Protein AF-A0A6B1YJ93-F1 (afdb_monomer_lite)

Sequence (164 aa):
MFRFDLHLERQRRFSERTFGPGSRAAGVIDHIRKELREIEENPDDLAEWIDVVILALDGAWRSGATPAQIIDALVAKQTKNEARTWPDWRTAPADRAIEHDRADEPVDDNTYFVMRNAGGAVFVKHGPFFVSQGGLTEDWGKNWKRIRAGSLKHARQVGEELLP

Structure (mmCIF, N/CA/C/O backbone):
data_AF-A0A6B1YJ93-F1
#
_entry.id   AF-A0A6B1YJ93-F1
#
loop_
_atom_site.group_PDB
_atom_site.id
_atom_site.type_symbol
_atom_site.label_atom_id
_atom_site.label_alt_id
_atom_site.label_comp_id
_atom_site.label_asym_id
_atom_site.label_entity_id
_atom_site.label_seq_id
_atom_site.pdbx_PDB_ins_code
_atom_site.Cartn_x
_atom_site.Cartn_y
_atom_site.Cartn_z
_atom_site.occupancy
_atom_site.B_iso_or_equiv
_atom_site.auth_seq_id
_atom_site.auth_comp_id
_atom_site.auth_asym_id
_atom_site.auth_atom_id
_atom_site.pdbx_PDB_model_num
ATOM 1 N N . MET A 1 1 ? -21.667 -16.265 11.026 1.00 88.81 1 MET A N 1
ATOM 2 C CA . MET A 1 1 ? -21.084 -15.884 9.721 1.00 88.81 1 MET A CA 1
ATOM 3 C C . MET A 1 1 ? -20.569 -14.458 9.830 1.00 88.81 1 MET A C 1
ATOM 5 O O . MET A 1 1 ? -21.307 -13.613 10.324 1.00 88.81 1 MET A O 1
ATOM 9 N N . PHE A 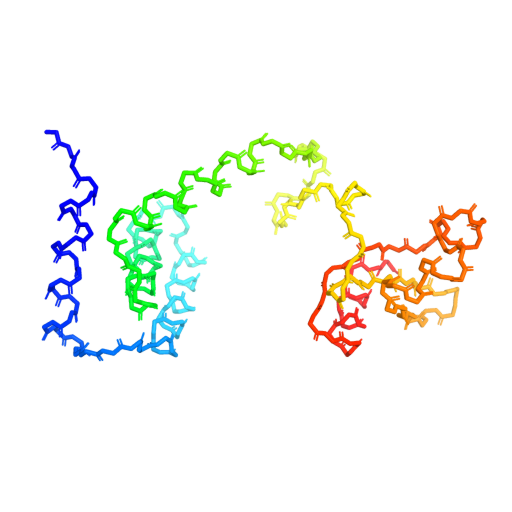1 2 ? -19.319 -14.199 9.447 1.00 93.69 2 PHE A N 1
ATOM 10 C CA . PHE A 1 2 ? -18.760 -12.845 9.439 1.00 93.69 2 PHE A CA 1
ATOM 11 C C . PHE A 1 2 ? -19.323 -12.044 8.259 1.00 93.69 2 PHE A C 1
ATOM 13 O O . PHE A 1 2 ? -19.469 -12.574 7.159 1.00 93.69 2 PHE A O 1
ATOM 20 N N . ARG A 1 3 ? -19.664 -10.778 8.508 1.00 97.50 3 ARG A N 1
ATOM 21 C CA . ARG A 1 3 ? -20.214 -9.841 7.525 1.00 97.50 3 ARG A CA 1
ATOM 22 C C . ARG A 1 3 ? -19.326 -8.613 7.494 1.00 97.50 3 ARG A C 1
ATOM 24 O O . ARG A 1 3 ? -19.357 -7.805 8.422 1.00 97.50 3 ARG A O 1
ATOM 31 N N . PHE A 1 4 ? -18.479 -8.535 6.474 1.00 97.50 4 PHE A N 1
ATOM 32 C CA . PHE A 1 4 ? -17.413 -7.542 6.433 1.00 97.50 4 PHE A CA 1
ATOM 33 C C . PHE A 1 4 ? -17.953 -6.115 6.292 1.00 97.50 4 PHE A C 1
ATOM 35 O O . PHE A 1 4 ? -17.464 -5.200 6.943 1.00 97.50 4 PHE A O 1
ATOM 42 N N . ASP A 1 5 ? -19.048 -5.952 5.555 1.00 97.56 5 ASP A N 1
ATOM 43 C CA . ASP A 1 5 ? -19.815 -4.713 5.453 1.00 97.56 5 ASP A CA 1
ATOM 44 C C . ASP A 1 5 ? -20.261 -4.188 6.829 1.00 97.56 5 ASP A C 1
ATOM 46 O O . ASP A 1 5 ? -19.973 -3.046 7.192 1.00 97.56 5 ASP A O 1
ATOM 50 N N . LEU A 1 6 ? -20.871 -5.053 7.648 1.00 98.06 6 LEU A N 1
ATOM 51 C CA . LEU A 1 6 ? -21.309 -4.698 9.002 1.00 98.06 6 LEU A CA 1
ATOM 52 C C . LEU A 1 6 ? -20.130 -4.456 9.953 1.00 98.06 6 LEU A C 1
ATOM 54 O O . LEU A 1 6 ? -20.221 -3.639 10.872 1.00 98.06 6 LEU A O 1
ATOM 58 N N . HIS A 1 7 ? -19.018 -5.162 9.747 1.00 98.19 7 HIS A N 1
ATOM 59 C CA . HIS A 1 7 ? -17.793 -4.940 10.505 1.00 98.19 7 HIS A CA 1
ATOM 60 C C . HIS A 1 7 ? -17.213 -3.543 10.240 1.00 98.19 7 HIS A C 1
ATOM 62 O O . HIS A 1 7 ? -16.930 -2.827 11.200 1.00 98.19 7 HIS A O 1
ATOM 68 N N . LEU A 1 8 ? -17.121 -3.124 8.973 1.00 98.38 8 LEU A N 1
ATOM 69 C CA . LEU A 1 8 ? -16.652 -1.789 8.586 1.00 98.38 8 LEU A CA 1
ATOM 70 C C . LEU A 1 8 ? -17.545 -0.685 9.162 1.00 98.38 8 LEU A C 1
ATOM 72 O O . LEU A 1 8 ? -17.046 0.318 9.671 1.00 98.38 8 LEU A O 1
ATOM 76 N N . GLU A 1 9 ? -18.867 -0.877 9.162 1.00 98.06 9 GLU A N 1
ATOM 77 C CA . GLU A 1 9 ? -19.777 0.068 9.817 1.00 98.06 9 GLU A CA 1
ATOM 78 C C . GLU A 1 9 ? -19.527 0.175 11.322 1.00 98.06 9 GLU A C 1
ATOM 80 O O . GLU A 1 9 ? -19.454 1.279 11.870 1.00 98.06 9 GLU A O 1
ATOM 85 N N . ARG A 1 10 ? -19.397 -0.966 12.009 1.00 98.31 10 ARG A N 1
ATOM 86 C CA . ARG A 1 10 ? -19.110 -1.003 13.447 1.00 98.31 10 ARG A CA 1
ATOM 87 C C . ARG A 1 10 ? -17.783 -0.309 13.754 1.00 98.31 10 ARG A C 1
ATOM 89 O O . ARG A 1 10 ? -17.722 0.469 14.708 1.00 98.31 10 ARG A O 1
ATOM 96 N N . GLN A 1 11 ? -16.752 -0.583 12.959 1.00 98.19 11 GLN A N 1
ATOM 97 C CA . GLN A 1 11 ? -15.428 0.013 13.097 1.00 98.19 11 GLN A CA 1
ATOM 98 C C . GLN A 1 11 ? -15.491 1.532 12.922 1.00 98.19 11 GLN A C 1
ATOM 100 O O . GLN A 1 11 ? -15.043 2.260 13.807 1.00 98.19 11 GLN A O 1
ATOM 105 N N . ARG A 1 12 ? -16.125 2.015 11.847 1.00 97.62 12 ARG A N 1
ATOM 106 C CA . ARG A 1 12 ? -16.324 3.448 11.597 1.00 97.62 12 ARG A CA 1
ATOM 107 C C . ARG A 1 12 ? -17.010 4.141 12.771 1.00 97.62 12 ARG A C 1
ATOM 109 O O . ARG A 1 12 ? -16.509 5.152 13.252 1.00 97.62 12 ARG A O 1
ATOM 116 N N . ARG A 1 13 ? -18.121 3.587 13.275 1.00 98.00 13 ARG A N 1
ATOM 117 C CA . ARG A 1 13 ? -18.862 4.171 14.413 1.00 98.00 13 ARG A CA 1
ATOM 118 C C . ARG A 1 13 ? -18.007 4.254 15.677 1.00 98.00 13 ARG A C 1
ATOM 120 O O . ARG A 1 13 ? -18.100 5.232 16.414 1.00 98.00 13 ARG A O 1
ATOM 127 N N . PHE A 1 14 ? -17.200 3.228 15.950 1.00 98.38 14 PHE A N 1
ATOM 128 C CA . PHE A 1 14 ? -16.262 3.256 17.071 1.00 98.38 14 PHE A CA 1
ATOM 129 C C . PHE A 1 14 ? -15.192 4.330 16.863 1.00 98.38 14 PHE A C 1
ATOM 131 O O . PHE A 1 14 ? -15.002 5.173 17.735 1.00 98.38 14 PHE A O 1
ATOM 138 N N . SER A 1 15 ? -14.541 4.331 15.703 1.00 97.69 15 SER A N 1
ATOM 139 C CA . SER A 1 15 ? -13.435 5.233 15.395 1.00 97.69 15 SER A CA 1
ATOM 140 C C . SER A 1 15 ? -13.853 6.705 15.400 1.00 97.69 15 SER A C 1
ATOM 142 O O . SER A 1 15 ? -13.180 7.543 15.997 1.00 97.69 15 SER A O 1
ATOM 144 N N . GLU A 1 16 ? -15.005 7.030 14.811 1.00 97.50 16 GLU A N 1
ATOM 145 C CA . GLU A 1 16 ? -15.551 8.389 14.803 1.00 97.50 16 GLU A CA 1
ATOM 146 C C . GLU A 1 16 ? -15.876 8.886 16.217 1.00 97.50 16 GLU A C 1
ATOM 148 O O . GLU A 1 16 ? -15.552 10.022 16.563 1.00 97.50 16 GLU A O 1
ATOM 153 N N . ARG A 1 17 ? -16.452 8.023 17.064 1.00 98.19 17 ARG A N 1
ATOM 154 C CA . ARG A 1 17 ? -16.765 8.360 18.459 1.00 98.19 17 ARG A CA 1
ATOM 155 C C . ARG A 1 17 ? -15.512 8.530 19.319 1.00 98.19 17 ARG A C 1
ATOM 157 O O . ARG A 1 17 ? -15.501 9.393 20.189 1.00 98.19 17 ARG A O 1
ATOM 164 N N . THR A 1 18 ? -14.495 7.697 19.115 1.00 97.88 18 THR A N 1
ATOM 165 C CA . THR A 1 18 ? -13.302 7.657 19.975 1.00 97.88 18 THR A CA 1
ATOM 166 C C . THR A 1 18 ? -12.254 8.688 19.559 1.00 97.88 18 THR A C 1
ATOM 168 O O . THR A 1 18 ? -11.698 9.380 20.406 1.00 97.88 18 THR A O 1
ATOM 171 N N . PHE A 1 19 ? -11.994 8.818 18.257 1.00 96.25 19 PHE A N 1
ATOM 172 C CA . PHE A 1 19 ? -10.892 9.628 17.717 1.00 96.25 19 PHE A CA 1
ATOM 173 C C . PHE A 1 19 ? -11.375 10.887 16.981 1.00 96.25 19 PHE A C 1
ATOM 175 O O . PHE A 1 19 ? -10.579 11.694 16.493 1.00 96.25 19 PHE A O 1
ATOM 182 N N . GLY A 1 20 ? -12.692 11.072 16.913 1.00 96.44 20 GLY A N 1
ATOM 183 C CA . GLY A 1 20 ? -13.333 12.220 16.298 1.00 96.44 20 GLY A CA 1
ATOM 184 C C . GLY A 1 20 ? -13.516 12.100 14.778 1.00 96.44 20 GLY A C 1
ATOM 185 O O . GLY A 1 20 ? -12.985 11.192 14.119 1.00 96.44 20 GLY A O 1
ATOM 186 N N . PRO A 1 21 ? -14.269 13.051 14.198 1.00 95.62 21 PRO A N 1
ATOM 187 C CA . PRO A 1 21 ? -14.636 13.035 12.789 1.00 95.62 21 PRO A CA 1
ATOM 188 C C . PRO A 1 21 ? -13.486 13.495 11.878 1.00 95.62 21 PRO A C 1
ATOM 190 O O . PRO A 1 21 ? -12.432 13.958 12.336 1.00 95.62 21 PRO A O 1
ATOM 193 N N . GLY A 1 22 ? -13.733 13.408 10.569 1.00 94.19 22 GLY A N 1
ATOM 194 C CA . GLY A 1 22 ? -12.850 13.901 9.512 1.00 94.19 22 GLY A CA 1
ATOM 195 C C . GLY A 1 22 ? -11.800 12.891 9.048 1.00 94.19 22 GLY A C 1
ATOM 196 O O . GLY A 1 22 ? -11.720 11.766 9.547 1.00 94.19 22 GLY A O 1
ATOM 197 N N . SER A 1 23 ? -10.980 13.314 8.082 1.00 95.62 23 SER A N 1
ATOM 198 C CA . SER A 1 23 ? -10.051 12.419 7.382 1.00 95.62 23 SER A CA 1
ATOM 199 C C . SER A 1 23 ? -8.946 11.860 8.276 1.00 95.62 23 SER A C 1
ATOM 201 O O . SER A 1 23 ? -8.536 10.724 8.087 1.00 95.62 23 SER A O 1
ATOM 203 N N . ARG A 1 24 ? -8.430 12.656 9.226 1.00 96.31 24 ARG A N 1
ATOM 204 C CA . ARG A 1 24 ? -7.352 12.283 10.171 1.00 96.31 24 ARG A CA 1
ATOM 205 C C . ARG A 1 24 ? -6.165 11.543 9.522 1.00 96.31 24 ARG A C 1
ATOM 207 O O . ARG A 1 24 ? -5.425 10.856 10.218 1.00 96.31 24 ARG A O 1
ATOM 214 N N . ALA A 1 25 ? -5.947 11.719 8.215 1.00 96.94 25 ALA A N 1
ATOM 215 C CA . ALA A 1 25 ? -5.063 10.862 7.427 1.00 96.94 25 ALA A CA 1
ATOM 216 C C . ALA A 1 25 ? -3.622 10.891 7.944 1.00 96.94 25 ALA A C 1
ATOM 218 O O . ALA A 1 25 ? -2.992 9.849 8.061 1.00 96.94 25 ALA A O 1
ATOM 219 N N . ALA A 1 26 ? -3.129 12.072 8.334 1.00 97.62 26 ALA A N 1
ATOM 220 C CA . ALA A 1 26 ? -1.801 12.210 8.923 1.00 97.62 26 ALA A CA 1
ATOM 221 C C . ALA A 1 26 ? -1.636 11.381 10.209 1.00 97.62 26 ALA A C 1
ATOM 223 O O . ALA A 1 26 ? -0.608 10.739 10.373 1.00 97.62 26 ALA A O 1
ATOM 224 N N . GLY A 1 27 ? -2.653 11.351 11.078 1.00 97.62 27 GLY A N 1
ATOM 225 C CA . GLY A 1 27 ? -2.623 10.572 12.319 1.00 97.62 27 GLY A CA 1
ATOM 226 C C . GLY A 1 27 ? -2.723 9.066 12.079 1.00 97.62 27 GLY A C 1
ATOM 227 O O . GLY A 1 27 ? -1.990 8.307 12.694 1.00 97.62 27 GLY A O 1
ATOM 228 N N . VAL A 1 28 ? -3.568 8.630 11.139 1.00 98.12 28 VAL A N 1
ATOM 229 C CA . VAL A 1 28 ? -3.653 7.210 10.749 1.00 98.12 28 VAL A CA 1
ATOM 230 C C . VAL A 1 28 ? -2.328 6.731 10.149 1.00 98.12 28 VAL A C 1
ATOM 232 O O . VAL A 1 28 ? -1.837 5.670 10.514 1.00 98.12 28 VAL A O 1
ATOM 235 N N . ILE A 1 29 ? -1.719 7.525 9.262 1.00 98.44 29 ILE A N 1
ATOM 236 C CA . ILE A 1 29 ? -0.424 7.197 8.649 1.00 98.44 29 ILE A CA 1
ATOM 237 C C . ILE A 1 29 ? 0.688 7.152 9.701 1.00 98.44 29 ILE A C 1
ATOM 239 O O . ILE A 1 29 ? 1.543 6.274 9.638 1.00 98.44 29 ILE A O 1
ATOM 243 N N . ASP A 1 30 ? 0.701 8.096 10.643 1.00 98.50 30 ASP A N 1
ATOM 244 C CA . ASP A 1 30 ? 1.656 8.091 11.753 1.00 98.50 30 ASP A CA 1
ATOM 245 C C . ASP A 1 30 ? 1.534 6.811 12.590 1.00 98.50 30 ASP A C 1
ATOM 247 O O . ASP A 1 30 ? 2.537 6.148 12.840 1.00 98.50 30 ASP A O 1
ATOM 251 N N . HIS A 1 31 ? 0.303 6.403 12.908 1.00 98.19 31 HIS A N 1
ATOM 252 C CA . HIS A 1 31 ? 0.040 5.174 13.652 1.00 98.19 31 HIS A CA 1
ATOM 253 C C . HIS A 1 31 ? 0.485 3.929 12.879 1.00 98.19 31 HIS A C 1
ATOM 255 O O . HIS A 1 31 ? 1.223 3.122 13.423 1.00 98.19 31 HIS A O 1
ATOM 261 N N . ILE A 1 32 ? 0.161 3.824 11.583 1.00 98.62 32 ILE A N 1
ATOM 262 C CA . ILE A 1 32 ? 0.614 2.704 10.739 1.00 98.62 32 ILE A CA 1
ATOM 263 C C . ILE A 1 32 ? 2.142 2.581 10.759 1.00 98.62 32 ILE A C 1
ATOM 265 O O . ILE A 1 32 ? 2.664 1.477 10.844 1.00 98.62 32 ILE A O 1
ATOM 269 N N . ARG A 1 33 ? 2.887 3.693 10.710 1.00 98.62 33 ARG A N 1
ATOM 270 C CA . ARG A 1 33 ? 4.359 3.636 10.805 1.00 98.62 33 ARG A CA 1
ATOM 271 C C . ARG A 1 33 ? 4.848 3.116 12.151 1.00 98.62 33 ARG A C 1
ATOM 273 O O . ARG A 1 33 ? 5.961 2.606 12.209 1.00 98.62 33 ARG A O 1
ATOM 280 N N . LYS A 1 34 ? 4.072 3.316 13.212 1.00 98.12 34 LYS A N 1
ATOM 281 C CA . LYS A 1 34 ? 4.383 2.820 14.546 1.00 98.12 34 LYS A CA 1
ATOM 282 C C . LYS A 1 34 ? 4.165 1.308 14.611 1.00 98.12 34 LYS A C 1
ATOM 284 O O . LYS A 1 34 ? 5.127 0.613 14.901 1.00 98.12 34 LYS A O 1
ATOM 289 N N . GLU A 1 35 ? 3.003 0.826 14.172 1.00 98.50 35 GLU A N 1
ATOM 290 C CA . GLU A 1 35 ? 2.685 -0.613 14.101 1.00 98.50 35 GLU A CA 1
ATOM 291 C C . GLU A 1 35 ? 3.663 -1.387 13.208 1.00 98.50 35 GLU A C 1
ATOM 293 O O . GLU A 1 35 ? 4.053 -2.506 13.511 1.00 98.50 35 GLU A O 1
ATOM 298 N N . LEU A 1 36 ? 4.146 -0.780 12.116 1.00 98.44 36 LEU A N 1
ATOM 299 C CA . LEU A 1 36 ? 5.173 -1.415 11.283 1.00 98.44 36 LEU A CA 1
ATOM 300 C C . LEU A 1 36 ? 6.482 -1.680 12.044 1.00 98.44 36 LEU A C 1
ATOM 302 O O . LEU A 1 36 ? 7.155 -2.654 11.732 1.00 98.44 36 LEU A O 1
ATOM 306 N N . ARG A 1 37 ? 6.839 -0.851 13.035 1.00 98.62 37 ARG A N 1
ATOM 307 C CA . ARG A 1 37 ? 8.006 -1.114 13.896 1.00 98.62 37 ARG A CA 1
ATOM 308 C C . ARG A 1 37 ? 7.728 -2.245 14.881 1.00 98.62 37 ARG A C 1
ATOM 310 O O . ARG A 1 37 ? 8.623 -3.031 15.151 1.00 98.62 37 ARG A O 1
ATOM 317 N N . GLU A 1 38 ? 6.501 -2.345 15.383 1.00 98.44 38 GLU A N 1
ATOM 318 C CA . GLU A 1 38 ? 6.090 -3.429 16.286 1.00 98.44 38 GLU A CA 1
ATOM 319 C C . GLU A 1 38 ? 6.109 -4.782 15.536 1.00 98.44 38 GLU A C 1
ATOM 321 O O . GLU A 1 38 ? 6.664 -5.761 16.035 1.00 98.44 38 GLU A O 1
ATOM 326 N N . ILE A 1 39 ? 5.698 -4.804 14.258 1.00 98.50 39 ILE A N 1
ATOM 327 C CA . ILE A 1 39 ? 5.883 -5.957 13.352 1.00 98.50 39 ILE A CA 1
ATOM 328 C C . ILE A 1 39 ? 7.367 -6.276 13.113 1.00 98.50 39 ILE A C 1
ATOM 330 O O . ILE A 1 39 ? 7.737 -7.447 13.064 1.00 98.50 39 ILE A O 1
ATOM 334 N N . GLU A 1 40 ? 8.229 -5.271 12.929 1.00 98.06 40 GLU A N 1
ATOM 335 C CA . GLU A 1 40 ? 9.677 -5.497 12.777 1.00 98.06 40 GLU A CA 1
ATOM 336 C C . GLU A 1 40 ? 10.283 -6.166 14.025 1.00 98.06 40 GLU A C 1
ATOM 338 O O . GLU A 1 40 ? 11.199 -6.981 13.899 1.00 98.06 40 GLU A O 1
ATOM 343 N N . GLU A 1 41 ? 9.769 -5.848 15.216 1.00 98.25 41 GLU A N 1
ATOM 344 C CA . GLU A 1 41 ? 10.199 -6.438 16.487 1.00 98.25 41 GLU A CA 1
ATOM 345 C C . GLU A 1 41 ? 9.618 -7.844 16.719 1.00 98.25 41 GLU A C 1
ATOM 347 O O . GLU A 1 41 ? 10.317 -8.705 17.262 1.00 98.25 41 GLU A O 1
ATOM 352 N N . ASN A 1 42 ? 8.372 -8.098 16.302 1.00 97.81 42 ASN A N 1
ATOM 353 C CA . ASN A 1 42 ? 7.677 -9.366 16.532 1.00 97.81 42 ASN A CA 1
ATOM 354 C C . ASN A 1 42 ? 6.824 -9.819 15.323 1.00 97.81 42 ASN A C 1
ATOM 356 O O . ASN A 1 42 ? 5.593 -9.843 15.391 1.00 97.81 42 ASN A O 1
ATOM 360 N N . PRO A 1 43 ? 7.451 -10.232 14.205 1.00 97.62 43 PRO A N 1
ATOM 361 C CA . PRO A 1 43 ? 6.740 -10.495 12.949 1.00 97.62 43 PRO A CA 1
ATOM 362 C C . PRO A 1 43 ? 5.825 -11.727 12.987 1.00 97.62 43 PRO A C 1
ATOM 364 O O . PRO A 1 43 ? 4.949 -11.861 12.129 1.00 97.62 43 PRO A O 1
ATOM 367 N N . ASP A 1 44 ? 6.024 -12.619 13.961 1.00 98.19 44 ASP A N 1
ATOM 368 C CA . ASP A 1 44 ? 5.216 -13.825 14.163 1.00 98.19 44 ASP A CA 1
ATOM 369 C C . ASP A 1 44 ? 3.947 -13.558 14.996 1.00 98.19 44 ASP A C 1
ATOM 371 O O . ASP A 1 44 ? 3.093 -14.443 15.126 1.00 98.19 44 ASP A O 1
ATOM 375 N N . ASP A 1 45 ? 3.789 -12.350 15.549 1.00 98.44 45 ASP A N 1
ATOM 376 C CA . ASP A 1 45 ? 2.578 -11.960 16.262 1.00 98.44 45 ASP A CA 1
ATOM 377 C C . ASP A 1 45 ? 1.498 -11.476 15.291 1.00 98.44 45 ASP A C 1
ATOM 379 O O . ASP A 1 45 ? 1.586 -10.426 14.653 1.00 98.44 45 ASP A O 1
ATOM 383 N N . LEU A 1 46 ? 0.434 -12.271 15.181 1.00 98.44 46 LEU A N 1
ATOM 384 C CA . LEU A 1 46 ? -0.714 -11.955 14.341 1.00 98.44 46 LEU A CA 1
ATOM 385 C C . LEU A 1 46 ? -1.390 -10.636 14.747 1.00 98.44 46 LEU A C 1
ATOM 387 O O . LEU A 1 46 ? -1.974 -9.988 13.880 1.00 98.44 46 LEU A O 1
ATOM 391 N N . ALA A 1 47 ? -1.359 -10.254 16.028 1.00 98.31 47 ALA A N 1
ATOM 392 C CA . ALA A 1 47 ? -2.023 -9.041 16.500 1.00 98.31 47 ALA A CA 1
ATOM 393 C C . ALA A 1 47 ? -1.465 -7.790 15.807 1.00 98.31 47 ALA A C 1
ATOM 395 O O . ALA A 1 47 ? -2.246 -7.016 15.256 1.00 98.31 47 ALA A O 1
ATOM 396 N N . GLU A 1 48 ? -0.141 -7.699 15.689 1.00 98.44 48 GLU A N 1
ATOM 397 C CA . GLU A 1 48 ? 0.565 -6.568 15.075 1.00 98.44 48 GLU A CA 1
ATOM 398 C C . GLU A 1 48 ? 0.167 -6.376 13.600 1.00 98.44 48 GLU A C 1
ATOM 400 O O . GLU A 1 48 ? -0.113 -5.274 13.116 1.00 98.44 48 GLU A O 1
ATOM 405 N N . TRP A 1 49 ? 0.022 -7.481 12.861 1.00 98.62 49 TRP A N 1
ATOM 406 C CA . TRP A 1 49 ? -0.502 -7.441 11.492 1.00 98.62 49 TRP A CA 1
ATOM 407 C C . TRP A 1 49 ? -1.960 -6.972 11.438 1.00 98.62 49 TRP A C 1
ATOM 409 O O . TRP A 1 49 ? -2.352 -6.242 10.519 1.00 98.62 49 TRP A O 1
ATOM 419 N N . ILE A 1 50 ? -2.785 -7.399 12.398 1.00 98.56 50 ILE A N 1
ATOM 420 C CA . ILE A 1 50 ? -4.194 -7.006 12.477 1.00 98.56 50 ILE A CA 1
ATOM 421 C C . ILE A 1 50 ? -4.340 -5.524 12.837 1.00 98.56 50 ILE A C 1
ATOM 423 O O . ILE A 1 50 ? -5.249 -4.882 12.301 1.00 98.56 50 ILE A O 1
ATOM 427 N N . ASP A 1 51 ? -3.444 -4.951 13.635 1.00 98.56 51 ASP A N 1
ATOM 428 C CA . ASP A 1 51 ? -3.458 -3.521 13.945 1.00 98.56 51 ASP A CA 1
ATOM 429 C C . ASP A 1 51 ? -3.235 -2.669 12.688 1.00 98.56 51 ASP A C 1
ATOM 431 O O . ASP A 1 51 ? -4.021 -1.752 12.407 1.00 98.56 51 ASP A O 1
ATOM 435 N N . VAL A 1 52 ? -2.302 -3.060 11.811 1.00 98.69 52 VAL A N 1
ATOM 436 C CA . VAL A 1 52 ? -2.145 -2.426 10.487 1.00 98.69 52 VAL A CA 1
ATOM 437 C C . VAL A 1 52 ? -3.407 -2.572 9.630 1.00 98.69 52 VAL A C 1
ATOM 439 O O . VAL A 1 52 ? -3.827 -1.604 8.987 1.00 98.69 52 VAL A O 1
ATOM 442 N N . VAL A 1 53 ? -4.053 -3.745 9.618 1.00 98.50 53 VAL A N 1
ATOM 443 C CA . VAL A 1 53 ? -5.306 -3.959 8.866 1.00 98.50 53 VAL A CA 1
ATOM 444 C C . VAL A 1 53 ? -6.414 -3.037 9.376 1.00 98.50 53 VAL A C 1
ATOM 446 O O . VAL A 1 53 ? -7.091 -2.383 8.578 1.00 98.50 53 VAL A O 1
ATOM 449 N N . ILE A 1 54 ? -6.590 -2.939 10.693 1.00 98.12 54 ILE A N 1
ATOM 450 C CA . ILE A 1 54 ? -7.595 -2.073 11.316 1.00 98.12 54 ILE A CA 1
ATOM 451 C C . ILE A 1 54 ? -7.326 -0.611 10.948 1.00 98.12 54 ILE A C 1
ATOM 453 O O . ILE A 1 54 ? -8.254 0.082 10.523 1.00 98.12 54 ILE A O 1
ATOM 457 N N . LEU A 1 55 ? -6.080 -0.143 11.035 1.00 98.56 55 LEU A N 1
ATOM 458 C CA . LEU A 1 55 ? -5.718 1.233 10.687 1.00 98.56 55 LEU A CA 1
ATOM 459 C C . LEU A 1 55 ? -5.865 1.529 9.188 1.00 98.56 55 LEU A C 1
ATOM 461 O O . LEU A 1 55 ? -6.324 2.611 8.817 1.00 98.56 55 LEU A O 1
ATOM 465 N N . ALA A 1 56 ? -5.545 0.576 8.311 1.00 98.44 56 ALA A N 1
ATOM 466 C CA . ALA A 1 56 ? -5.741 0.729 6.871 1.00 98.44 56 ALA A CA 1
ATOM 467 C C . ALA A 1 56 ? -7.230 0.867 6.514 1.00 98.44 56 ALA A C 1
ATOM 469 O O . ALA A 1 56 ? -7.602 1.736 5.719 1.00 98.44 56 ALA A O 1
ATOM 470 N N . LEU A 1 57 ? -8.098 0.063 7.139 1.00 98.44 57 LEU A N 1
ATOM 471 C CA . LEU A 1 57 ? -9.550 0.185 6.987 1.00 98.44 57 LEU A CA 1
ATOM 472 C C . LEU A 1 57 ? -10.079 1.492 7.589 1.00 98.44 57 LEU A C 1
ATOM 474 O O . LEU A 1 57 ? -10.981 2.105 7.011 1.00 98.44 57 LEU A O 1
ATOM 478 N N . ASP A 1 58 ? -9.485 1.959 8.694 1.00 98.44 58 ASP A N 1
ATOM 479 C CA . ASP A 1 58 ? -9.797 3.263 9.278 1.00 98.44 58 ASP A CA 1
ATOM 480 C C . ASP A 1 58 ? -9.508 4.401 8.289 1.00 98.44 58 ASP A C 1
ATOM 482 O O . ASP A 1 58 ? -10.380 5.214 7.981 1.00 98.44 58 ASP A O 1
ATOM 486 N N . GLY A 1 59 ? -8.309 4.403 7.703 1.00 98.19 59 GLY A N 1
ATOM 487 C CA . GLY A 1 59 ? -7.933 5.345 6.651 1.00 98.19 59 GLY A CA 1
ATOM 488 C C . GLY A 1 59 ? -8.857 5.273 5.431 1.00 98.19 59 GLY A C 1
ATOM 489 O O . GLY A 1 59 ? -9.247 6.311 4.889 1.00 98.19 59 GLY A O 1
ATOM 490 N N . ALA A 1 60 ? -9.258 4.064 5.025 1.00 98.19 60 ALA A N 1
ATOM 491 C CA . ALA A 1 60 ? -10.135 3.856 3.879 1.00 98.19 60 ALA A CA 1
ATOM 492 C C . ALA A 1 60 ? -11.509 4.511 4.073 1.00 98.19 60 ALA A C 1
ATOM 494 O O . ALA A 1 60 ? -11.924 5.292 3.218 1.00 98.19 60 ALA A O 1
ATOM 495 N N . TRP A 1 61 ? -12.208 4.284 5.191 1.00 97.44 61 TRP A N 1
ATOM 496 C CA . TRP A 1 61 ? -13.511 4.940 5.392 1.00 97.44 61 TRP A CA 1
ATOM 497 C C . TRP A 1 61 ? -13.361 6.446 5.639 1.00 97.44 61 TRP A C 1
ATOM 499 O O . TRP A 1 61 ? -14.202 7.228 5.189 1.00 97.44 61 TRP A O 1
ATOM 509 N N . ARG A 1 62 ? -12.274 6.884 6.291 1.00 97.56 62 ARG A N 1
ATOM 510 C CA . ARG A 1 62 ? -11.989 8.310 6.521 1.00 97.56 62 ARG A CA 1
ATOM 511 C C . ARG A 1 62 ? -11.702 9.096 5.241 1.00 97.56 62 ARG A C 1
ATOM 513 O O . ARG A 1 62 ? -11.832 10.320 5.246 1.00 97.56 62 ARG A O 1
ATOM 520 N N . SER A 1 63 ? -11.387 8.419 4.136 1.00 97.19 63 SER A N 1
ATOM 521 C CA . SER A 1 63 ? -11.347 9.029 2.798 1.00 97.19 63 SER A CA 1
ATOM 522 C C . SER A 1 63 ? -12.728 9.461 2.275 1.00 97.19 63 SER A C 1
ATOM 524 O O . SER A 1 63 ? -12.815 10.155 1.266 1.00 97.19 63 SER A O 1
ATOM 526 N N . GLY A 1 64 ? -13.807 9.064 2.961 1.00 96.31 64 GLY A N 1
ATOM 527 C CA . GLY A 1 64 ? -15.193 9.265 2.542 1.00 96.31 64 GLY A CA 1
ATOM 528 C C . GLY A 1 64 ? -15.820 8.030 1.889 1.00 96.31 64 GLY A C 1
ATOM 529 O O . GLY A 1 64 ? -17.002 8.065 1.550 1.00 96.31 64 GLY A O 1
ATOM 530 N N . ALA A 1 65 ? -15.065 6.940 1.732 1.00 97.94 65 ALA A N 1
ATOM 531 C CA . ALA A 1 65 ? -15.567 5.706 1.143 1.00 97.94 65 ALA A CA 1
ATOM 532 C C . ALA A 1 65 ? -16.609 5.013 2.039 1.00 97.94 65 ALA A C 1
ATOM 534 O O . ALA A 1 65 ? -16.477 4.914 3.262 1.00 97.94 65 ALA A O 1
ATOM 535 N N . THR A 1 66 ? -17.657 4.496 1.405 1.00 97.81 66 THR A N 1
ATOM 536 C CA . THR A 1 66 ? -18.653 3.624 2.039 1.00 97.81 66 THR A CA 1
ATOM 537 C C . THR A 1 66 ? -18.104 2.202 2.219 1.00 97.81 66 THR A C 1
ATOM 539 O O . THR A 1 66 ? -17.197 1.806 1.486 1.00 97.81 66 THR A O 1
ATOM 542 N N . PRO A 1 67 ? -18.673 1.385 3.128 1.00 98.12 67 PRO A N 1
ATOM 543 C CA . PRO A 1 67 ? -18.300 -0.024 3.254 1.00 98.12 67 PRO A CA 1
ATOM 544 C C . PRO A 1 67 ? -18.329 -0.787 1.923 1.00 98.12 67 PRO A C 1
ATOM 546 O O . PRO A 1 67 ? -17.387 -1.512 1.622 1.00 98.12 67 PRO A O 1
ATOM 549 N N . ALA A 1 68 ? -19.359 -0.570 1.096 1.00 98.06 68 ALA A N 1
ATOM 550 C CA . ALA A 1 68 ? -19.463 -1.188 -0.226 1.00 98.06 68 ALA A CA 1
ATOM 551 C C . ALA A 1 68 ? -18.294 -0.786 -1.141 1.00 98.06 68 ALA A C 1
ATOM 553 O O . ALA A 1 68 ? -17.629 -1.654 -1.690 1.00 98.06 68 ALA A O 1
ATOM 554 N N . GLN A 1 69 ? -17.964 0.509 -1.219 1.00 98.50 69 GLN A N 1
ATOM 555 C CA . GLN A 1 69 ? -16.829 0.983 -2.021 1.00 98.50 69 GLN A CA 1
ATOM 556 C C . GLN A 1 69 ? -15.485 0.420 -1.543 1.00 98.50 69 GLN A C 1
ATOM 558 O O . GLN A 1 69 ? -14.621 0.139 -2.367 1.00 98.50 69 GLN A O 1
ATOM 563 N N . ILE A 1 70 ? -15.296 0.253 -0.230 1.00 98.56 70 ILE A N 1
ATOM 564 C CA . ILE A 1 70 ? -14.077 -0.352 0.328 1.00 98.56 70 ILE A CA 1
ATOM 565 C C . ILE A 1 70 ? -13.981 -1.823 -0.083 1.00 98.56 70 ILE A C 1
ATOM 567 O O . ILE A 1 70 ? -12.920 -2.264 -0.518 1.00 98.56 70 ILE A O 1
ATOM 571 N N . ILE A 1 71 ? -15.083 -2.569 0.027 1.00 98.50 71 ILE A N 1
ATOM 572 C CA . ILE A 1 71 ? -15.146 -3.981 -0.369 1.00 98.50 71 ILE A CA 1
ATOM 573 C C . ILE A 1 71 ? -14.878 -4.123 -1.869 1.00 98.50 71 ILE A C 1
ATOM 575 O O . ILE A 1 71 ? -14.012 -4.905 -2.255 1.00 98.50 71 ILE A O 1
ATOM 579 N N . ASP A 1 72 ? -15.551 -3.328 -2.699 1.00 98.38 72 ASP A N 1
ATOM 580 C CA . ASP A 1 72 ? -15.367 -3.339 -4.150 1.00 98.38 72 ASP A CA 1
ATOM 581 C C . ASP A 1 72 ? -13.923 -2.991 -4.530 1.00 98.38 72 ASP A C 1
ATOM 583 O O . ASP A 1 72 ? -13.320 -3.663 -5.366 1.00 98.38 72 ASP A O 1
ATOM 587 N N . ALA A 1 73 ? -13.329 -1.980 -3.885 1.00 98.12 73 ALA A N 1
ATOM 588 C CA . ALA A 1 73 ? -11.940 -1.596 -4.117 1.00 98.12 73 ALA A CA 1
ATOM 589 C C . ALA A 1 73 ? -10.955 -2.696 -3.700 1.00 98.12 73 ALA A C 1
ATOM 591 O O . ALA A 1 73 ? -9.988 -2.948 -4.420 1.00 98.12 73 ALA A O 1
ATOM 592 N N . LEU A 1 74 ? -11.202 -3.367 -2.570 1.00 98.06 74 LEU A N 1
ATOM 593 C CA . LEU A 1 74 ? -10.387 -4.484 -2.095 1.00 98.06 74 LEU A CA 1
ATOM 594 C C . LEU A 1 74 ? -10.438 -5.652 -3.085 1.00 98.06 74 LEU A C 1
ATOM 596 O O . LEU A 1 74 ? -9.389 -6.135 -3.513 1.00 98.06 74 LEU A O 1
ATOM 600 N N . VAL A 1 75 ? -11.639 -6.054 -3.511 1.00 98.19 75 VAL A N 1
ATOM 601 C CA . VAL A 1 75 ? -11.837 -7.139 -4.484 1.00 98.19 75 VAL A CA 1
ATOM 602 C C . VAL A 1 75 ? -11.205 -6.783 -5.828 1.00 98.19 75 VAL A C 1
ATOM 604 O O . VAL A 1 75 ? -10.393 -7.545 -6.347 1.00 98.19 75 VAL A O 1
ATOM 607 N N . ALA A 1 76 ? -11.494 -5.597 -6.368 1.00 97.00 76 ALA A N 1
ATOM 608 C CA . ALA A 1 76 ? -10.942 -5.155 -7.646 1.00 97.00 76 ALA A CA 1
ATOM 609 C C . ALA A 1 76 ? -9.409 -5.075 -7.616 1.00 97.00 76 ALA A C 1
ATOM 611 O O . ALA A 1 76 ? -8.740 -5.431 -8.591 1.00 97.00 76 ALA A O 1
ATOM 612 N N . LYS A 1 77 ? -8.828 -4.626 -6.496 1.00 95.69 77 LYS A N 1
ATOM 613 C CA . LYS A 1 77 ? -7.375 -4.573 -6.328 1.00 95.69 77 LYS A CA 1
ATOM 614 C C . LYS A 1 77 ? -6.761 -5.971 -6.275 1.00 95.69 77 LYS A C 1
ATOM 616 O O . LYS A 1 77 ? -5.714 -6.167 -6.894 1.00 95.69 77 LYS A O 1
ATOM 621 N N . GLN A 1 78 ? -7.408 -6.918 -5.600 1.00 97.19 78 GLN A N 1
ATOM 622 C CA . GLN A 1 78 ? -6.974 -8.312 -5.560 1.00 97.19 78 GLN A CA 1
ATOM 623 C C . GLN A 1 78 ? -7.018 -8.945 -6.958 1.00 97.19 78 GLN A C 1
ATOM 625 O O . GLN A 1 78 ? -5.988 -9.415 -7.434 1.00 97.19 78 GLN A O 1
ATOM 630 N N . THR A 1 79 ? -8.137 -8.824 -7.680 1.00 96.88 79 THR A N 1
ATOM 631 C CA . THR A 1 79 ? -8.257 -9.299 -9.072 1.00 96.88 79 THR A CA 1
ATOM 632 C C . THR A 1 79 ? -7.190 -8.683 -9.977 1.00 96.88 79 THR A C 1
ATOM 634 O O . THR A 1 79 ? -6.560 -9.375 -10.775 1.00 96.88 79 THR A O 1
ATOM 637 N N . LYS A 1 80 ? -6.924 -7.377 -9.838 1.00 91.50 80 LYS A N 1
ATOM 638 C CA . LYS A 1 80 ? -5.854 -6.711 -10.591 1.00 91.50 80 LYS A CA 1
ATOM 639 C C . LYS A 1 80 ? -4.470 -7.269 -10.252 1.00 91.50 80 LYS A C 1
ATOM 641 O O . LYS A 1 80 ? -3.617 -7.319 -11.131 1.00 91.50 80 LYS A O 1
ATOM 646 N N . ASN A 1 81 ? -4.217 -7.629 -8.996 1.00 92.62 81 ASN A N 1
ATOM 647 C CA . ASN A 1 81 ? -2.944 -8.214 -8.585 1.00 92.62 81 ASN A CA 1
ATOM 648 C C . ASN A 1 81 ? -2.768 -9.640 -9.124 1.00 92.62 81 ASN A C 1
ATOM 650 O O . ASN A 1 81 ? -1.681 -9.969 -9.585 1.00 92.62 81 ASN A O 1
ATOM 654 N N . GLU A 1 82 ? -3.829 -10.443 -9.123 1.00 94.69 82 GLU A N 1
ATOM 655 C CA . GLU A 1 82 ? -3.837 -11.807 -9.669 1.00 94.69 82 GLU A CA 1
ATOM 656 C C . GLU A 1 82 ? -3.650 -11.838 -11.190 1.00 94.69 82 GLU A C 1
ATOM 658 O O . GLU A 1 82 ? -3.034 -12.757 -11.717 1.00 94.69 82 GLU A O 1
ATOM 663 N N . ALA A 1 83 ? -4.131 -10.813 -11.897 1.00 91.69 83 ALA A N 1
ATOM 664 C CA . ALA A 1 83 ? -3.994 -10.694 -13.349 1.00 91.69 83 ALA A CA 1
ATOM 665 C C . ALA A 1 83 ? -2.620 -10.173 -13.817 1.00 91.69 83 ALA A C 1
ATOM 667 O O . ALA A 1 83 ? -2.398 -10.024 -15.019 1.00 91.69 83 ALA A O 1
ATOM 668 N N . ARG A 1 84 ? -1.710 -9.829 -12.898 1.00 92.00 84 ARG A N 1
ATOM 669 C CA . ARG A 1 84 ? -0.367 -9.343 -13.239 1.00 92.00 84 ARG A CA 1
ATOM 670 C C . ARG A 1 84 ? 0.604 -10.493 -13.460 1.00 92.00 84 ARG A C 1
ATOM 672 O O . ARG A 1 84 ? 0.486 -11.550 -12.849 1.00 92.00 84 ARG A O 1
ATOM 679 N N . THR A 1 85 ? 1.628 -10.227 -14.259 1.00 90.62 85 THR A N 1
ATOM 680 C CA . THR A 1 85 ? 2.813 -11.080 -14.331 1.00 90.62 85 THR A CA 1
ATOM 681 C C . THR A 1 85 ? 3.731 -10.759 -13.155 1.00 90.62 85 THR A C 1
ATOM 683 O O . THR A 1 85 ? 4.033 -9.592 -12.894 1.00 90.62 85 THR A O 1
ATOM 686 N N . TRP A 1 86 ? 4.155 -11.796 -12.440 1.00 91.69 86 TRP A N 1
ATOM 687 C CA . TRP A 1 86 ? 5.071 -11.704 -11.307 1.00 91.69 86 TRP A CA 1
ATOM 688 C C . TRP A 1 86 ? 6.300 -12.576 -11.577 1.00 91.69 86 TRP A C 1
ATOM 690 O O . TRP A 1 86 ? 6.145 -13.664 -12.141 1.00 91.69 86 TRP A O 1
ATOM 700 N N . PRO A 1 87 ? 7.504 -12.144 -11.168 1.00 90.50 87 PRO A N 1
ATOM 701 C CA . PRO A 1 87 ? 8.696 -12.977 -11.277 1.00 90.50 87 PRO A CA 1
ATOM 702 C C . PRO A 1 87 ? 8.618 -14.180 -10.320 1.00 90.50 87 PRO A C 1
ATOM 704 O O . PRO A 1 87 ? 7.879 -14.161 -9.332 1.00 90.50 87 PRO A O 1
ATOM 707 N N . ASP A 1 88 ? 9.401 -15.232 -10.590 1.00 93.00 88 ASP A N 1
ATOM 708 C CA . ASP A 1 88 ? 9.491 -16.387 -9.686 1.00 93.00 88 ASP A CA 1
ATOM 709 C C . ASP A 1 88 ? 10.098 -15.958 -8.347 1.00 93.00 88 ASP A C 1
ATOM 711 O O . ASP A 1 88 ? 11.274 -15.590 -8.265 1.00 93.00 88 ASP A O 1
ATOM 715 N N . TRP A 1 89 ? 9.295 -16.051 -7.287 1.00 94.06 89 TRP A N 1
ATOM 716 C CA . TRP A 1 89 ? 9.683 -15.666 -5.935 1.00 94.06 89 TRP A CA 1
ATOM 717 C C . TRP A 1 89 ? 10.919 -16.416 -5.431 1.00 94.06 89 TRP A C 1
ATOM 719 O O . TRP A 1 89 ? 11.656 -15.875 -4.616 1.00 94.06 89 TRP A O 1
ATOM 729 N N . ARG A 1 90 ? 11.206 -17.620 -5.950 1.00 95.25 90 ARG A N 1
ATOM 730 C CA . ARG A 1 90 ? 12.408 -18.393 -5.578 1.00 95.25 90 ARG A CA 1
ATOM 731 C C . ARG A 1 90 ? 13.709 -17.744 -6.037 1.00 95.25 90 ARG A C 1
ATOM 733 O O . ARG A 1 90 ? 14.774 -18.088 -5.537 1.00 95.25 90 ARG A O 1
ATOM 740 N N . THR A 1 91 ? 13.623 -16.848 -7.014 1.00 90.94 91 THR A N 1
ATOM 741 C CA . THR A 1 91 ? 14.769 -16.122 -7.574 1.00 90.94 91 THR A CA 1
ATOM 742 C C . THR A 1 91 ? 14.918 -14.718 -6.990 1.00 90.94 91 THR A C 1
ATOM 744 O O . THR A 1 91 ? 15.907 -14.042 -7.269 1.00 90.94 91 THR A O 1
ATOM 747 N N . ALA A 1 92 ? 13.960 -14.280 -6.169 1.00 87.19 92 ALA A N 1
ATOM 748 C CA . ALA A 1 92 ? 13.994 -12.992 -5.495 1.00 87.19 92 ALA A CA 1
ATOM 749 C C . ALA A 1 92 ? 14.628 -13.115 -4.094 1.00 87.19 92 ALA A C 1
ATOM 751 O O . ALA A 1 92 ? 14.480 -14.153 -3.442 1.00 87.19 92 ALA A O 1
ATOM 752 N N . PRO A 1 93 ? 15.314 -12.069 -3.594 1.00 89.19 93 PRO A N 1
ATOM 753 C CA . PRO A 1 93 ? 15.745 -12.024 -2.200 1.00 89.19 93 PRO A CA 1
ATOM 754 C C . PRO A 1 93 ? 14.537 -12.096 -1.257 1.00 89.1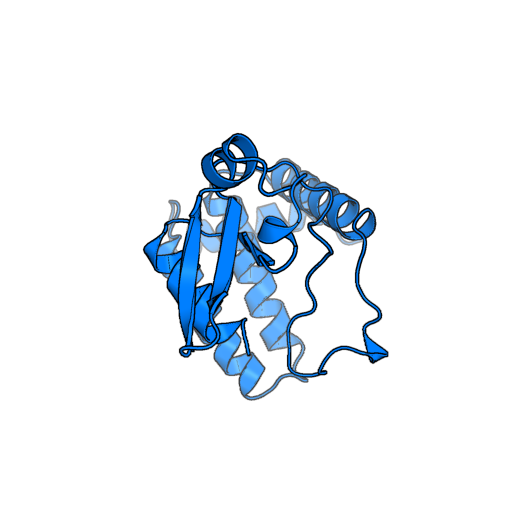9 93 PRO A C 1
ATOM 756 O O . PRO A 1 93 ? 13.564 -11.367 -1.443 1.00 89.19 93 PRO A O 1
ATOM 759 N N . ALA A 1 94 ? 14.607 -12.953 -0.236 1.00 91.00 94 ALA A N 1
ATOM 760 C CA . ALA A 1 94 ? 13.504 -13.170 0.707 1.00 91.00 94 ALA A CA 1
ATOM 761 C C . ALA A 1 94 ? 13.186 -11.939 1.580 1.00 91.00 94 ALA A C 1
ATOM 763 O O . ALA A 1 94 ? 12.086 -11.826 2.109 1.00 91.00 94 ALA A O 1
ATOM 764 N N . ASP A 1 95 ? 14.140 -11.018 1.719 1.00 89.31 95 ASP A N 1
ATOM 765 C CA . ASP A 1 95 ? 14.059 -9.783 2.504 1.00 89.31 95 ASP A CA 1
ATOM 766 C C . ASP A 1 95 ? 13.677 -8.554 1.659 1.00 89.31 95 ASP A C 1
ATOM 768 O O . ASP A 1 95 ? 13.730 -7.419 2.137 1.00 89.31 95 ASP A O 1
ATOM 772 N N . ARG A 1 96 ? 13.323 -8.746 0.381 1.00 85.88 96 ARG A N 1
ATOM 773 C CA . ARG A 1 96 ? 12.985 -7.657 -0.542 1.00 85.88 96 ARG A CA 1
ATOM 774 C C . ARG A 1 96 ? 11.595 -7.824 -1.126 1.00 85.88 96 ARG A C 1
ATOM 776 O O . ARG A 1 96 ? 11.102 -8.925 -1.345 1.00 85.88 96 ARG A O 1
ATOM 783 N N . ALA A 1 97 ? 10.973 -6.686 -1.421 1.00 86.38 97 ALA A N 1
ATOM 784 C CA . ALA A 1 97 ? 9.695 -6.665 -2.107 1.00 86.38 97 ALA A CA 1
ATOM 785 C C . ALA A 1 97 ? 9.835 -7.260 -3.515 1.00 86.38 97 ALA A C 1
ATOM 787 O O . ALA A 1 97 ? 10.707 -6.864 -4.291 1.00 86.38 97 ALA A O 1
ATOM 788 N N . ILE A 1 98 ? 8.926 -8.169 -3.853 1.00 88.50 98 ILE A N 1
ATOM 789 C CA . ILE A 1 98 ? 8.718 -8.610 -5.226 1.00 88.50 98 ILE A CA 1
ATOM 790 C C . ILE A 1 98 ? 7.732 -7.641 -5.871 1.00 88.50 98 ILE A C 1
ATOM 792 O O . ILE A 1 98 ? 6.648 -7.400 -5.341 1.00 88.50 98 ILE A O 1
ATOM 796 N N . GLU A 1 99 ? 8.101 -7.088 -7.022 1.00 87.62 99 GLU A N 1
ATOM 797 C CA . GLU A 1 99 ? 7.226 -6.230 -7.816 1.00 87.62 99 GLU A CA 1
ATOM 798 C C . GLU A 1 99 ? 6.747 -6.963 -9.069 1.00 87.62 99 GLU A C 1
ATOM 800 O O . GLU A 1 99 ? 7.438 -7.831 -9.600 1.00 87.62 99 GLU A O 1
ATOM 805 N N . HIS A 1 100 ? 5.553 -6.612 -9.544 1.00 87.69 100 HIS A N 1
ATOM 806 C CA . HIS A 1 100 ? 5.016 -7.145 -10.792 1.00 87.69 100 HIS A CA 1
ATOM 807 C C . HIS A 1 100 ? 5.740 -6.558 -12.007 1.00 87.69 100 HIS A C 1
ATOM 809 O O . HIS A 1 100 ? 6.213 -5.417 -11.966 1.00 87.69 100 HIS A O 1
ATOM 815 N N . ASP A 1 101 ? 5.746 -7.292 -13.116 1.00 83.31 101 ASP A N 1
ATOM 816 C CA . ASP A 1 101 ? 6.328 -6.816 -14.368 1.00 83.31 101 ASP A CA 1
ATOM 817 C C . ASP A 1 101 ? 5.494 -5.672 -14.953 1.00 83.31 101 ASP A C 1
ATOM 819 O O . ASP A 1 101 ? 4.284 -5.778 -15.164 1.00 83.31 101 ASP A O 1
ATOM 823 N N . ARG A 1 102 ? 6.155 -4.543 -15.229 1.00 77.50 102 ARG A N 1
ATOM 824 C CA . ARG A 1 102 ? 5.521 -3.309 -15.735 1.00 77.50 102 ARG A CA 1
ATOM 825 C C . ARG A 1 102 ? 5.795 -3.046 -17.213 1.00 77.50 102 ARG A C 1
ATOM 827 O O . ARG A 1 102 ? 5.556 -1.930 -17.682 1.00 77.50 102 ARG A O 1
ATOM 834 N N . ALA A 1 103 ? 6.338 -4.027 -17.936 1.00 72.00 103 ALA A N 1
ATOM 835 C CA . ALA A 1 103 ? 6.703 -3.883 -19.346 1.00 72.00 103 ALA A CA 1
ATOM 836 C C . ALA A 1 103 ? 5.492 -3.502 -20.219 1.00 72.00 103 ALA A C 1
ATOM 838 O O . ALA A 1 103 ? 5.605 -2.612 -21.065 1.00 72.00 103 ALA A O 1
ATOM 839 N N . ASP A 1 104 ? 4.322 -4.063 -19.909 1.00 70.50 104 ASP A N 1
ATOM 840 C CA . ASP A 1 104 ? 3.092 -3.869 -20.686 1.00 70.50 104 ASP A CA 1
ATOM 841 C C . ASP A 1 104 ? 2.180 -2.753 -20.143 1.00 70.50 104 ASP A C 1
ATOM 843 O O . ASP A 1 104 ? 1.154 -2.438 -20.746 1.00 70.50 104 ASP A O 1
ATOM 847 N N . GLU A 1 105 ? 2.528 -2.116 -19.015 1.00 80.94 105 GLU A N 1
ATOM 848 C CA . GLU A 1 105 ? 1.761 -0.963 -18.527 1.00 80.94 105 GLU A CA 1
ATOM 849 C C . GLU A 1 105 ? 1.948 0.250 -19.464 1.00 80.94 105 GLU A C 1
ATOM 851 O O . GLU A 1 105 ? 3.070 0.502 -19.922 1.00 80.94 105 GLU A O 1
ATOM 856 N N . PRO A 1 106 ? 0.890 1.049 -19.718 1.00 84.88 106 PRO A N 1
ATOM 857 C CA . PRO A 1 106 ? 1.011 2.284 -20.479 1.00 84.88 106 PRO A CA 1
ATOM 858 C C . PRO A 1 106 ? 2.072 3.216 -19.889 1.00 84.88 106 PRO A C 1
ATOM 860 O O . PRO A 1 106 ? 2.182 3.389 -18.671 1.00 84.88 106 PRO A O 1
ATOM 863 N N . VAL A 1 107 ? 2.843 3.856 -20.765 1.00 90.19 107 VAL A N 1
ATOM 864 C CA . VAL A 1 107 ? 3.729 4.946 -20.360 1.00 90.19 107 VAL A CA 1
ATOM 865 C C . VAL A 1 107 ? 2.882 6.207 -20.202 1.00 90.19 107 VAL A C 1
ATOM 867 O O . VAL A 1 107 ? 2.356 6.719 -21.185 1.00 90.19 107 VAL A O 1
ATOM 870 N N . ASP A 1 108 ? 2.755 6.695 -18.970 1.00 91.44 108 ASP A N 1
ATOM 871 C CA . ASP A 1 108 ? 2.009 7.908 -18.623 1.00 91.44 108 ASP A CA 1
ATOM 872 C C . ASP A 1 108 ? 2.905 8.912 -17.866 1.00 91.44 108 ASP A C 1
ATOM 874 O O . ASP A 1 108 ? 4.117 8.709 -17.737 1.00 91.44 108 ASP A O 1
ATOM 878 N N . ASP A 1 109 ? 2.320 9.998 -17.357 1.00 91.88 109 ASP A N 1
ATOM 879 C CA . ASP A 1 109 ? 3.057 11.088 -16.711 1.00 91.88 109 ASP A CA 1
ATOM 880 C C . ASP A 1 109 ? 3.797 10.705 -15.421 1.00 91.88 109 ASP A C 1
ATOM 882 O O . ASP A 1 109 ? 4.747 11.393 -15.045 1.00 91.88 109 ASP A O 1
ATOM 886 N N . ASN A 1 110 ? 3.421 9.601 -14.775 1.00 91.75 110 ASN A N 1
ATOM 887 C CA . ASN A 1 110 ? 4.102 9.066 -13.593 1.00 91.75 110 ASN A CA 1
ATOM 888 C C . ASN A 1 110 ? 5.136 7.985 -13.949 1.00 91.75 110 ASN A C 1
ATOM 890 O O . ASN A 1 110 ? 5.700 7.337 -13.061 1.00 91.75 110 ASN A O 1
ATOM 894 N N . THR A 1 111 ? 5.364 7.735 -15.239 1.00 94.12 111 THR A N 1
ATOM 895 C CA . THR A 1 111 ? 6.390 6.809 -15.722 1.00 94.12 111 THR A CA 1
ATOM 896 C C . THR A 1 111 ? 7.690 7.560 -15.981 1.00 94.12 111 THR A C 1
ATOM 898 O O . THR A 1 111 ? 7.707 8.611 -16.617 1.00 94.12 111 THR A O 1
ATOM 901 N N . TYR A 1 112 ? 8.802 7.000 -15.513 1.00 95.38 112 TYR A N 1
ATOM 902 C CA . TYR A 1 112 ? 10.150 7.499 -15.770 1.00 95.38 112 TYR A CA 1
ATOM 903 C C . TYR A 1 112 ? 11.050 6.352 -16.216 1.00 95.38 112 TYR A C 1
ATOM 905 O O . TYR A 1 112 ? 10.794 5.185 -15.926 1.00 95.38 112 TYR A O 1
ATOM 913 N N . PHE A 1 113 ? 12.118 6.689 -16.923 1.00 95.38 113 PHE A N 1
ATOM 914 C CA . PHE A 1 113 ? 13.155 5.758 -17.335 1.00 95.38 113 PHE A CA 1
ATOM 915 C C . PHE A 1 113 ? 14.468 6.195 -16.710 1.00 95.38 113 PHE A C 1
ATOM 917 O O . PHE A 1 113 ? 14.844 7.364 -16.829 1.00 95.38 113 PHE A O 1
ATOM 924 N N . VAL A 1 114 ? 15.157 5.267 -16.052 1.00 96.06 114 VAL A N 1
ATOM 925 C CA . VAL A 1 114 ? 16.432 5.518 -15.379 1.00 96.06 114 VAL A CA 1
ATOM 926 C C . VAL A 1 114 ? 17.528 4.613 -15.911 1.00 96.06 114 VAL A C 1
ATOM 928 O O . VAL A 1 114 ? 17.276 3.469 -16.279 1.00 96.06 114 VAL A O 1
ATOM 931 N N . MET A 1 115 ? 18.748 5.128 -15.971 1.00 95.56 115 MET A N 1
ATOM 932 C CA . MET A 1 115 ? 19.922 4.383 -16.421 1.00 95.5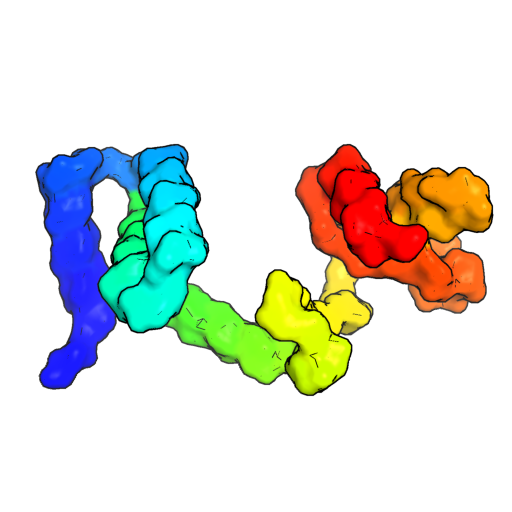6 115 MET A CA 1
ATOM 933 C C . MET A 1 115 ? 21.157 4.921 -15.705 1.00 95.56 115 MET A C 1
ATOM 935 O O . MET A 1 115 ? 21.275 6.134 -15.524 1.00 95.56 115 MET A O 1
ATOM 939 N N . ARG A 1 116 ? 22.072 4.034 -15.308 1.00 95.00 116 ARG A N 1
ATOM 940 C CA . ARG A 1 116 ? 23.371 4.413 -14.759 1.00 95.00 116 ARG A CA 1
ATOM 941 C C . ARG A 1 116 ? 24.420 4.214 -15.838 1.00 95.00 116 ARG A C 1
ATOM 943 O O . ARG A 1 116 ? 24.535 3.131 -16.408 1.00 95.00 116 ARG A O 1
ATOM 950 N N . ASN A 1 117 ? 25.140 5.284 -16.157 1.00 92.75 117 ASN A N 1
ATOM 951 C CA . ASN A 1 117 ? 26.171 5.221 -17.182 1.00 92.75 117 ASN A CA 1
ATOM 952 C C . ASN A 1 117 ? 27.454 4.567 -16.639 1.00 92.75 117 ASN A C 1
ATOM 954 O O . ASN A 1 117 ? 27.611 4.364 -15.437 1.00 92.75 117 ASN A O 1
ATOM 958 N N . ALA A 1 118 ? 28.420 4.310 -17.523 1.00 90.56 118 ALA A N 1
ATOM 959 C CA . ALA A 1 118 ? 29.721 3.753 -17.140 1.00 90.56 118 ALA A CA 1
ATOM 960 C C . ALA A 1 118 ? 30.515 4.633 -16.149 1.00 90.56 118 ALA A C 1
ATOM 962 O O . ALA A 1 118 ? 31.403 4.138 -15.466 1.00 90.56 118 ALA A O 1
ATOM 963 N N . GLY A 1 119 ? 30.197 5.930 -16.061 1.00 91.56 119 GLY A N 1
ATOM 964 C CA . GLY A 1 119 ? 30.776 6.858 -15.085 1.00 91.56 119 GLY A CA 1
ATOM 965 C C . GLY A 1 119 ? 30.065 6.870 -13.726 1.00 91.56 119 GLY A C 1
ATOM 966 O O . GLY A 1 119 ? 30.384 7.718 -12.900 1.00 91.56 119 GLY A O 1
ATOM 967 N N . GLY A 1 120 ? 29.084 5.989 -13.504 1.00 91.00 120 GLY A N 1
ATOM 968 C CA . GLY A 1 120 ? 28.337 5.872 -12.249 1.00 91.00 120 GLY A CA 1
ATOM 969 C C . GLY A 1 120 ? 27.188 6.872 -12.071 1.00 91.00 120 GLY A C 1
ATOM 970 O O . GLY A 1 120 ? 26.470 6.803 -11.080 1.00 91.00 120 GLY A O 1
ATOM 971 N N . ALA A 1 121 ? 26.961 7.785 -13.018 1.00 94.44 121 ALA A N 1
ATOM 972 C CA . ALA A 1 121 ? 25.913 8.797 -12.907 1.00 94.44 121 ALA A CA 1
ATOM 973 C C . ALA A 1 121 ? 24.537 8.250 -13.322 1.00 94.44 121 ALA A C 1
ATOM 975 O O . ALA A 1 121 ? 24.403 7.637 -14.387 1.00 94.44 121 ALA A O 1
ATOM 976 N N . VAL A 1 122 ? 23.504 8.537 -12.519 1.00 96.25 122 VAL A N 1
ATOM 977 C CA . VAL A 1 122 ? 22.107 8.176 -12.808 1.00 96.25 122 VAL A CA 1
ATOM 978 C C . VAL A 1 122 ? 21.404 9.248 -13.643 1.00 96.25 122 VAL A C 1
ATOM 980 O O . VAL A 1 122 ? 21.193 10.398 -13.232 1.00 96.25 122 VAL A O 1
ATOM 983 N N . PHE A 1 123 ? 20.969 8.831 -14.826 1.00 96.38 123 PHE A N 1
ATOM 984 C CA . PHE A 1 123 ? 20.152 9.606 -15.746 1.00 96.38 123 PHE A CA 1
ATOM 985 C C . PHE A 1 123 ? 18.682 9.264 -15.574 1.00 96.38 123 PHE A C 1
ATOM 987 O O . PHE A 1 123 ? 18.323 8.133 -15.261 1.00 96.38 123 PHE A O 1
ATOM 994 N N . VAL A 1 124 ? 17.830 10.259 -15.815 1.00 97.19 124 VAL A N 1
ATOM 995 C CA . VAL A 1 124 ? 16.377 10.132 -15.715 1.00 97.19 124 VAL A CA 1
ATOM 996 C C . VAL A 1 124 ? 15.739 10.783 -16.933 1.00 97.19 124 VAL A C 1
ATOM 998 O O . VAL A 1 124 ? 16.084 11.912 -17.283 1.00 97.19 124 VAL A O 1
ATOM 1001 N N . LYS A 1 125 ? 14.780 10.096 -17.550 1.00 96.75 125 LYS A N 1
ATOM 1002 C CA . LYS A 1 125 ? 13.900 10.642 -18.586 1.00 96.75 125 LYS A CA 1
ATOM 1003 C C . LYS A 1 125 ? 12.442 10.469 -18.170 1.00 96.75 125 LYS A C 1
ATOM 1005 O O . LYS A 1 125 ? 12.058 9.421 -17.660 1.00 96.75 125 LYS A O 1
ATOM 1010 N N . HIS A 1 126 ? 11.633 11.504 -18.386 1.00 97.06 126 HIS A N 1
ATOM 1011 C CA . HIS A 1 126 ? 10.176 11.419 -18.244 1.00 97.06 126 HIS A CA 1
ATOM 1012 C C . HIS A 1 126 ? 9.599 10.494 -19.318 1.00 97.06 126 HIS A C 1
ATOM 1014 O O . HIS A 1 126 ? 10.099 10.484 -20.439 1.00 97.06 126 HIS A O 1
ATOM 1020 N N . GLY A 1 127 ? 8.587 9.703 -18.975 1.00 95.31 127 GLY A N 1
ATOM 1021 C CA . GLY A 1 127 ? 8.072 8.604 -19.790 1.00 95.31 127 GLY A CA 1
ATOM 1022 C C . GLY A 1 127 ? 7.626 9.023 -21.191 1.00 95.31 127 GLY A C 1
ATOM 1023 O O . GLY A 1 127 ? 8.224 8.556 -22.161 1.00 95.31 127 GLY A O 1
ATOM 1024 N N . PRO A 1 128 ? 6.634 9.919 -21.328 1.00 95.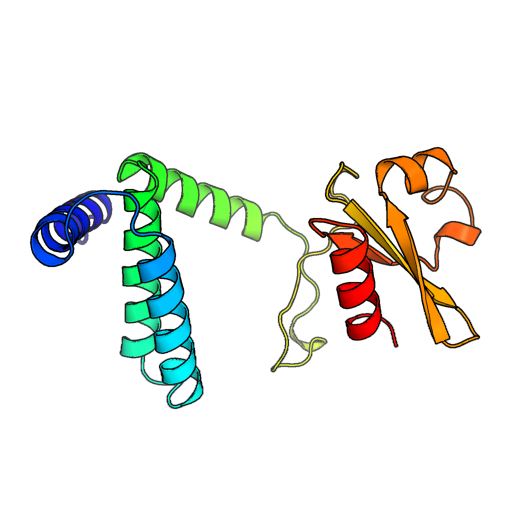88 128 PRO A N 1
ATOM 1025 C CA . PRO A 1 128 ? 6.197 10.444 -22.62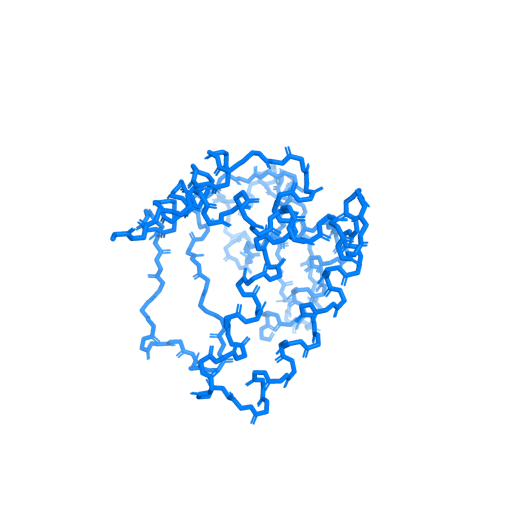0 1.00 95.88 128 PRO A CA 1
ATOM 1026 C C . PRO A 1 128 ? 7.346 11.002 -23.465 1.00 95.88 128 PRO A C 1
ATOM 1028 O O . PRO A 1 128 ? 7.420 10.732 -24.662 1.00 95.88 128 PRO A O 1
ATOM 1031 N N . PHE A 1 129 ? 8.292 11.712 -22.840 1.00 96.69 129 PHE A N 1
ATOM 1032 C CA . PHE A 1 129 ? 9.479 12.216 -23.531 1.00 96.69 129 PHE A CA 1
ATOM 1033 C C . PHE A 1 129 ? 10.424 11.089 -23.973 1.00 96.69 129 PHE A C 1
ATOM 1035 O O . PHE A 1 129 ? 10.944 11.108 -25.079 1.00 96.69 129 PHE A O 1
ATOM 1042 N N . PHE A 1 130 ? 10.643 10.072 -23.142 1.00 96.25 130 PHE A N 1
ATOM 1043 C CA . PHE A 1 130 ? 11.459 8.912 -23.497 1.00 96.25 130 PHE A CA 1
ATOM 1044 C C . PHE A 1 130 ? 10.896 8.181 -24.721 1.00 96.25 130 PHE A C 1
ATOM 1046 O O . PHE A 1 130 ? 11.641 7.854 -25.644 1.00 96.25 130 PHE A O 1
ATOM 1053 N N . VAL A 1 131 ? 9.576 7.979 -24.743 1.00 94.75 131 VAL A N 1
ATOM 1054 C CA . VAL A 1 131 ? 8.865 7.341 -25.857 1.00 94.75 131 VAL A CA 1
ATOM 1055 C C . VAL A 1 131 ? 8.920 8.205 -27.112 1.00 94.75 131 VAL A C 1
ATOM 1057 O O . VAL A 1 131 ? 9.222 7.680 -28.180 1.00 94.75 131 VAL A O 1
ATOM 1060 N N . SER A 1 132 ? 8.698 9.520 -27.000 1.00 96.06 132 SER A N 1
ATOM 1061 C CA . SER A 1 132 ? 8.718 10.424 -28.160 1.00 96.06 132 SER A CA 1
ATOM 1062 C C . SER A 1 132 ? 10.088 10.524 -28.834 1.00 96.06 132 SER A C 1
ATOM 1064 O O . SER A 1 132 ? 10.165 10.896 -30.000 1.00 96.06 132 SER A O 1
ATOM 1066 N N . GLN A 1 133 ? 11.165 10.184 -28.121 1.00 96.06 133 GLN A N 1
ATOM 1067 C CA . GLN A 1 133 ? 12.520 10.103 -28.670 1.00 96.06 133 GLN A CA 1
ATOM 1068 C C . GLN A 1 133 ? 12.852 8.732 -29.282 1.00 96.06 133 GLN A C 1
ATOM 1070 O O . GLN A 1 133 ? 13.987 8.534 -29.691 1.00 96.06 133 GLN A O 1
ATOM 1075 N N . GLY A 1 134 ? 11.915 7.779 -29.314 1.00 95.06 134 GLY A N 1
ATOM 1076 C CA . GLY A 1 134 ? 12.165 6.422 -29.813 1.00 95.06 134 GLY A CA 1
ATOM 1077 C C . GLY A 1 134 ? 12.758 5.470 -28.771 1.00 95.06 134 GLY A C 1
ATOM 1078 O O . GLY A 1 134 ? 13.218 4.388 -29.116 1.00 95.06 134 GLY A O 1
ATOM 1079 N N . GLY A 1 135 ? 12.734 5.813 -27.478 1.00 94.50 135 GLY A N 1
ATOM 1080 C CA . GLY A 1 135 ? 13.398 5.021 -26.436 1.00 94.50 135 GLY A CA 1
ATOM 1081 C C . GLY A 1 135 ? 12.838 3.609 -26.220 1.00 94.50 135 GLY A C 1
ATOM 1082 O O . GLY A 1 135 ? 13.495 2.786 -25.595 1.00 94.50 135 GLY A O 1
ATOM 1083 N N . LEU A 1 136 ? 11.641 3.294 -26.723 1.00 91.44 136 LEU A N 1
ATOM 1084 C CA . LEU A 1 136 ? 11.109 1.922 -26.700 1.00 91.44 136 LEU A CA 1
ATOM 1085 C C . LEU A 1 136 ? 11.413 1.127 -27.975 1.00 91.44 136 LEU A C 1
ATOM 1087 O O . LEU A 1 136 ? 11.218 -0.084 -27.991 1.00 91.44 136 LEU A O 1
ATOM 1091 N N . THR A 1 137 ? 11.852 1.794 -29.039 1.00 92.69 137 THR A N 1
ATOM 1092 C CA . THR A 1 137 ? 12.020 1.200 -30.372 1.00 92.69 137 THR A CA 1
ATOM 1093 C C . THR A 1 137 ? 13.475 1.157 -30.821 1.00 92.69 137 THR A C 1
ATOM 1095 O O . THR A 1 137 ? 13.840 0.299 -31.617 1.00 92.69 137 THR A O 1
ATOM 1098 N N . GLU A 1 138 ? 14.311 2.064 -30.320 1.00 94.75 138 GLU A N 1
ATOM 1099 C CA . GLU A 1 138 ? 15.714 2.193 -30.701 1.00 94.75 138 GLU A CA 1
ATOM 1100 C C . GLU A 1 138 ? 16.659 1.502 -29.709 1.00 94.75 138 GLU A C 1
ATOM 1102 O O . GLU A 1 138 ? 16.393 1.405 -28.508 1.00 94.75 138 GLU A O 1
ATOM 1107 N N . ASP A 1 139 ? 17.817 1.061 -30.206 1.00 93.75 139 ASP A N 1
ATOM 1108 C CA . ASP A 1 139 ? 18.791 0.284 -29.430 1.00 93.75 139 ASP A CA 1
ATOM 1109 C C . ASP A 1 139 ? 19.308 1.011 -28.185 1.00 93.75 139 ASP A C 1
ATOM 1111 O O . ASP A 1 139 ? 19.520 0.383 -27.147 1.00 93.75 139 ASP A O 1
ATOM 1115 N N . TRP A 1 140 ? 19.470 2.338 -28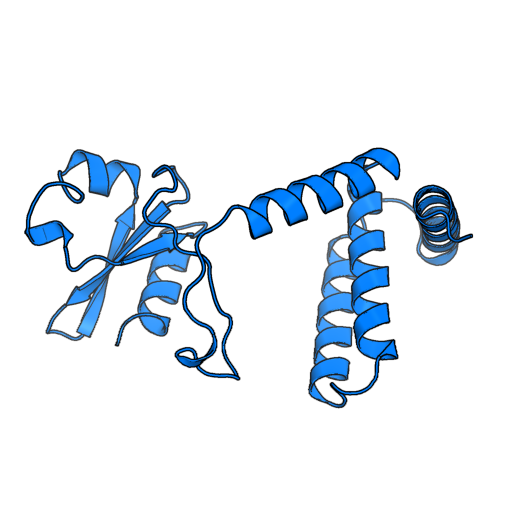.249 1.00 92.75 140 TRP A N 1
ATOM 1116 C CA . TRP A 1 140 ? 19.958 3.130 -27.114 1.00 92.75 140 TRP A CA 1
ATOM 1117 C C . TRP A 1 140 ? 19.008 3.086 -25.910 1.00 92.75 140 TRP A C 1
ATOM 1119 O O . TRP A 1 140 ? 19.431 3.322 -24.775 1.00 92.75 140 TRP A O 1
ATOM 1129 N N . GLY A 1 141 ? 17.731 2.781 -26.144 1.00 91.62 141 GLY A N 1
ATOM 1130 C CA . GLY A 1 141 ? 16.704 2.686 -25.118 1.00 91.62 141 GLY A CA 1
ATOM 1131 C C . GLY A 1 141 ? 16.757 1.401 -24.291 1.00 91.62 141 GLY A C 1
ATOM 1132 O O . GLY A 1 141 ? 16.281 1.388 -23.158 1.00 91.62 141 GLY A O 1
ATOM 1133 N N . LYS A 1 142 ? 17.404 0.343 -24.798 1.00 89.88 142 LYS A N 1
ATOM 1134 C CA . LYS A 1 142 ? 17.413 -1.001 -24.186 1.00 89.88 142 LYS A CA 1
ATOM 1135 C C . LYS A 1 142 ? 18.021 -1.051 -22.783 1.00 89.88 142 LYS A C 1
ATOM 1137 O O . LYS A 1 142 ? 17.615 -1.874 -21.972 1.00 89.88 142 LYS A O 1
ATOM 1142 N N . ASN A 1 143 ? 18.962 -0.157 -22.483 1.00 89.88 143 ASN A N 1
ATOM 1143 C CA . ASN A 1 143 ? 19.650 -0.113 -21.187 1.00 89.88 143 ASN A CA 1
ATOM 1144 C C . ASN A 1 143 ? 18.939 0.767 -20.144 1.00 89.88 143 ASN A C 1
ATOM 1146 O O . ASN A 1 143 ? 19.497 1.040 -19.081 1.00 89.88 143 ASN A O 1
ATOM 1150 N N . TRP A 1 144 ? 17.729 1.247 -20.440 1.00 94.19 144 TRP A N 1
ATOM 1151 C CA . TRP A 1 144 ? 16.951 2.069 -19.522 1.00 94.19 144 TRP A CA 1
ATOM 1152 C C . TRP A 1 144 ? 15.906 1.237 -18.788 1.00 94.19 144 TRP A C 1
ATOM 1154 O O . TRP A 1 144 ? 15.100 0.530 -19.389 1.00 94.19 144 TRP A O 1
ATOM 1164 N N . LYS A 1 145 ? 15.870 1.375 -17.464 1.00 91.50 145 LYS A N 1
ATOM 1165 C CA . LYS A 1 145 ? 14.904 0.708 -16.597 1.00 91.50 145 LYS A CA 1
ATOM 1166 C C . LYS A 1 145 ? 13.683 1.599 -16.397 1.00 91.50 145 LYS A C 1
ATOM 1168 O O . LYS A 1 145 ? 13.805 2.740 -15.951 1.00 91.50 145 LYS A O 1
ATOM 1173 N N . ARG A 1 146 ? 12.496 1.082 -16.720 1.00 92.00 146 ARG A N 1
ATOM 1174 C CA . ARG A 1 146 ? 11.218 1.757 -16.455 1.00 92.00 146 ARG A CA 1
ATOM 1175 C C . ARG A 1 146 ? 10.909 1.724 -14.954 1.00 92.00 146 ARG A C 1
ATOM 1177 O O . ARG A 1 146 ? 10.954 0.659 -14.346 1.00 92.00 146 ARG A O 1
ATOM 1184 N N . ILE A 1 147 ? 10.541 2.866 -14.381 1.00 90.56 147 ILE A N 1
ATOM 1185 C CA . ILE A 1 147 ? 10.122 3.021 -12.982 1.00 90.56 147 ILE A CA 1
ATOM 1186 C C . ILE A 1 147 ? 8.879 3.916 -12.872 1.00 90.56 147 ILE A C 1
ATOM 1188 O O . ILE A 1 147 ? 8.546 4.663 -13.796 1.00 90.56 147 ILE A O 1
ATOM 1192 N N . ARG A 1 148 ? 8.203 3.862 -11.721 1.00 89.38 148 ARG A N 1
ATOM 1193 C CA . ARG A 1 148 ? 7.162 4.823 -11.333 1.00 89.38 148 ARG A CA 1
ATOM 1194 C C . ARG A 1 148 ? 7.744 5.820 -10.338 1.00 89.38 148 ARG A C 1
ATOM 1196 O O . ARG A 1 148 ? 8.423 5.416 -9.401 1.00 89.38 148 ARG A O 1
ATOM 1203 N N . ALA A 1 149 ? 7.462 7.104 -10.517 1.00 91.50 149 ALA A N 1
ATOM 1204 C CA . ALA A 1 149 ? 7.827 8.135 -9.551 1.00 91.50 149 ALA A CA 1
ATOM 1205 C C . ALA A 1 149 ? 6.856 9.316 -9.642 1.00 91.50 149 ALA A C 1
ATOM 1207 O O . ALA A 1 149 ? 6.165 9.485 -10.638 1.00 91.50 149 ALA A O 1
ATOM 1208 N N . GLY A 1 150 ? 6.820 10.144 -8.598 1.00 89.50 150 GLY A N 1
ATOM 1209 C CA . GLY A 1 150 ? 6.000 11.365 -8.569 1.00 89.50 150 GLY A CA 1
ATOM 1210 C C . GLY A 1 150 ? 6.735 12.624 -9.043 1.00 89.50 150 GLY A C 1
ATOM 1211 O O . GLY A 1 150 ? 6.152 13.700 -9.078 1.00 89.50 150 GLY A O 1
ATOM 1212 N N . SER A 1 151 ? 8.038 12.529 -9.324 1.00 92.94 151 SER A N 1
ATOM 1213 C CA . SER A 1 151 ? 8.852 13.640 -9.833 1.00 92.94 151 SER A CA 1
ATOM 1214 C C . SER A 1 151 ? 10.184 13.139 -10.393 1.00 92.94 151 SER A C 1
ATOM 1216 O O . SER A 1 151 ? 10.638 12.050 -10.041 1.00 92.94 151 SER A O 1
ATOM 1218 N N . LEU A 1 152 ? 10.875 13.977 -11.176 1.00 93.00 152 LEU A N 1
ATOM 1219 C CA . LEU A 1 152 ? 12.247 13.710 -11.637 1.00 93.00 152 LEU A CA 1
ATOM 1220 C C . LEU A 1 152 ? 13.231 13.492 -10.477 1.00 93.00 152 LEU A C 1
ATOM 1222 O O . LEU A 1 152 ? 14.122 12.651 -10.576 1.00 93.00 152 LEU A O 1
ATOM 1226 N N . LYS A 1 153 ? 13.072 14.235 -9.371 1.00 94.81 153 LYS A N 1
ATOM 1227 C CA . LYS A 1 153 ? 13.930 14.096 -8.185 1.00 94.81 153 LYS A CA 1
ATOM 1228 C C . LYS A 1 153 ? 13.730 12.734 -7.520 1.00 94.81 153 LYS A C 1
ATOM 1230 O O . LYS A 1 153 ? 14.712 12.060 -7.227 1.00 94.81 153 LYS A O 1
ATOM 1235 N N . HIS A 1 154 ? 12.475 12.325 -7.331 1.00 94.12 154 HIS A N 1
ATOM 1236 C CA . HIS A 1 154 ? 12.143 11.010 -6.782 1.00 94.12 154 HIS A CA 1
ATOM 1237 C C . HIS A 1 154 ? 12.625 9.888 -7.715 1.00 94.12 154 HIS A C 1
ATOM 1239 O O . HIS A 1 154 ? 13.280 8.959 -7.261 1.00 94.12 154 HIS A O 1
ATOM 1245 N N . ALA A 1 155 ? 12.404 10.021 -9.025 1.00 94.69 155 ALA A N 1
ATOM 1246 C CA . ALA A 1 155 ? 12.888 9.063 -10.014 1.00 94.69 155 ALA A CA 1
ATOM 1247 C C . ALA A 1 155 ? 14.414 8.881 -9.962 1.00 94.69 155 ALA A C 1
ATOM 1249 O O . ALA A 1 155 ? 14.896 7.756 -10.052 1.00 94.69 155 ALA A O 1
ATOM 1250 N N . ARG A 1 156 ? 15.180 9.967 -9.773 1.00 95.44 156 ARG A N 1
ATOM 1251 C CA . ARG A 1 156 ? 16.636 9.873 -9.605 1.00 95.44 156 ARG A CA 1
ATOM 1252 C C . ARG A 1 156 ? 17.010 9.103 -8.343 1.00 95.44 156 ARG A C 1
ATOM 1254 O O . ARG A 1 156 ? 17.849 8.223 -8.440 1.00 95.44 156 ARG A O 1
ATOM 1261 N N . GLN A 1 157 ? 16.383 9.402 -7.205 1.00 93.38 157 GLN A N 1
ATOM 1262 C CA . GLN A 1 157 ? 16.640 8.681 -5.954 1.00 93.38 157 GLN A CA 1
ATOM 1263 C C . GLN A 1 157 ? 16.380 7.177 -6.111 1.00 93.38 157 GLN A C 1
ATOM 1265 O O . GLN A 1 157 ? 17.251 6.376 -5.795 1.00 93.38 157 GLN A O 1
ATOM 1270 N N . VAL A 1 158 ? 15.236 6.806 -6.696 1.00 90.69 158 VAL A N 1
ATOM 1271 C CA . VAL A 1 158 ? 14.924 5.403 -7.008 1.00 90.69 158 VAL A CA 1
ATOM 1272 C C . VAL A 1 158 ? 15.995 4.799 -7.914 1.00 90.69 158 VAL A C 1
ATOM 1274 O O . VAL A 1 158 ? 16.425 3.677 -7.689 1.00 90.69 158 VAL A O 1
ATOM 1277 N N . GLY A 1 159 ? 16.453 5.531 -8.933 1.00 91.56 159 GLY A N 1
ATOM 1278 C CA . GLY A 1 159 ? 17.521 5.070 -9.818 1.00 91.56 159 GLY A CA 1
ATOM 1279 C C . GLY A 1 159 ? 18.852 4.816 -9.103 1.00 91.56 159 GLY A C 1
ATOM 1280 O O . GLY A 1 159 ? 19.518 3.847 -9.444 1.00 91.56 159 GLY A O 1
ATOM 1281 N N . GLU A 1 160 ? 19.224 5.632 -8.111 1.00 92.62 160 GLU A N 1
ATOM 1282 C CA . GLU A 1 160 ? 20.446 5.426 -7.314 1.00 92.62 160 GLU A CA 1
ATOM 1283 C C . GLU A 1 160 ? 20.391 4.151 -6.463 1.00 92.62 160 GLU A C 1
ATOM 1285 O O . GLU A 1 160 ? 21.413 3.492 -6.289 1.00 92.62 160 GLU A O 1
ATOM 1290 N N . GLU A 1 161 ? 19.206 3.809 -5.952 1.00 88.31 161 GLU A N 1
ATOM 1291 C CA . GLU A 1 161 ? 18.967 2.626 -5.114 1.00 88.31 161 GLU A CA 1
ATOM 1292 C C . GLU A 1 161 ? 18.788 1.343 -5.947 1.00 88.31 161 GLU A C 1
ATOM 1294 O O . GLU A 1 161 ? 19.198 0.259 -5.538 1.00 88.31 161 GLU A O 1
ATOM 1299 N N . LEU A 1 162 ? 18.148 1.460 -7.114 1.00 84.12 162 LEU A N 1
ATOM 1300 C CA . LEU A 1 162 ? 17.696 0.334 -7.935 1.00 84.12 162 LEU A CA 1
ATOM 1301 C C . LEU A 1 162 ? 18.742 -0.170 -8.935 1.00 84.12 162 LEU A C 1
ATOM 1303 O O . LEU A 1 162 ? 18.650 -1.317 -9.387 1.00 84.12 162 LEU A O 1
ATOM 1307 N N . LEU A 1 163 ? 19.639 0.708 -9.385 1.00 86.38 163 LEU A N 1
ATOM 1308 C CA . LEU A 1 163 ? 20.621 0.398 -10.419 1.00 86.38 163 LEU A CA 1
ATOM 1309 C C . LEU A 1 163 ? 21.963 0.007 -9.778 1.00 86.38 163 LEU A C 1
ATOM 1311 O O . LEU A 1 163 ? 22.371 0.655 -8.813 1.00 86.38 163 LEU A O 1
ATOM 1315 N N . PRO A 1 164 ? 22.635 -1.034 -10.305 1.00 77.06 164 PRO A N 1
ATOM 1316 C CA . PRO A 1 164 ? 23.928 -1.494 -9.797 1.00 77.06 164 PRO A CA 1
ATOM 1317 C C . PRO A 1 164 ? 25.028 -0.436 -9.923 1.00 77.06 164 PRO A C 1
ATOM 1319 O O . PRO A 1 164 ? 24.910 0.476 -10.773 1.00 77.06 164 PRO A O 1
#

InterPro domains:
  IPR007538 dATP/dGTP diphosphohydrolase MazZ [PF04447] (12-104)

pLDDT: mean 94.35, std 4.96, range [70.5, 98.69]

Secondary structure (DSSP, 8-state):
---HHHHHHHHHHHHHHHH-SS--HHHHHHHHHHHHHHHHH-TT-HHHHHHHHHHHHHHHHHTT--HHHHHHHHHHHHHHHHTS----GGGS-TTS------TTS---TTEEEEEE-TTSPEEEEEHHHHHHTTTTTSGGGTTPEEEE-SSHHHHHHHHHHH--

Radius of gyration: 20.45 Å; chains: 1; bounding box: 52×32×51 Å

Foldseek 3Di:
DDDQLVVLVVLQVVCCVPVNAAQCLVVLVVVLVVLVVVCVVPVVDPVSVVSNVSSVSVNVVNVVDHSVRVVVCVVVVVVVVVPFAWDDPVPDDPPDDTDTDCPPPDQDQQKKWWAQDPVRAIDIDGRVRCVVVCLVPDPVNPRIDIDGHPDRVRVRVCNNVPPD

Organism: Pseudomonas aeruginosa (NCBI:txid287)